Protein AF-A0AAW9W8K1-F1 (afdb_monomer)

Nearest PDB structures (foldseek):
  7et4-assembly3_G  TM=7.805E-01  e=4.297E-02  Arabidopsis thaliana
  3igm-assembly1_B  TM=4.633E-01  e=1.841E-02  Plasmodium falciparum 3D7
  9g6k-assembly1_LG  TM=5.028E-01  e=1.583E-01  Toxoplasma gondii
  3s6g-assembly3_Y  TM=3.798E-01  e=5.354E+00  Maricaulis maris MCS10
  3s6h-assembly2_Y  TM=3.741E-01  e=5.715E+00  Maricaulis maris MCS10

Sequence (72 aa):
TSNMQNRKRQTNNLSGAPGVYW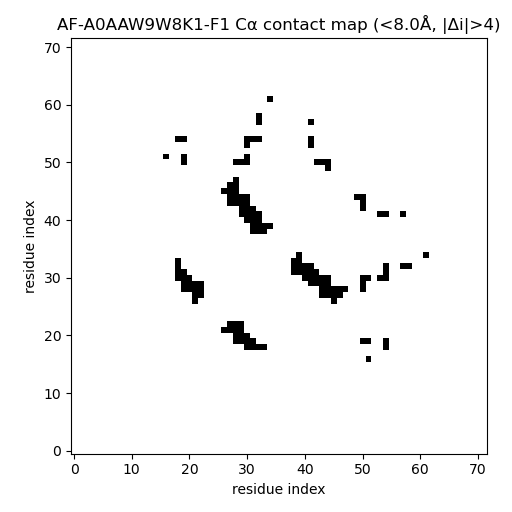DSKRERWIAAIHARGVRYHLGSFKDFVVATEKYAAAKKHLHISDTRSTAT

Mean predicted aligned error: 10.92 Å

Solvent-accessible surface area (backbone atoms only — not comparable to full-atom values): 4670 Å² total; per-residue (Å²): 138,89,86,81,87,75,75,66,82,69,84,87,48,91,70,76,54,85,50,55,46,78,38,82,91,74,67,25,22,35,16,36,48,76,54,96,94,41,78,44,79,77,50,74,29,78,43,65,67,60,23,49,51,53,46,52,52,50,48,53,62,53,50,68,75,62,68,67,91,71,85,126

Foldseek 3Di:
DDDPPPPDPPPVPPPVAPQWDADPVVCWIWGWDAAPNDIGTQDTHNDPVVSRVSNVVVCVVRVVVVPDPPDD

InterPro domains:
  IPR016177 DNA-binding domain superfamily [SSF54171] (15-63)

pLDDT: mean 71.29, std 18.01, range [39.88, 90.19]

Secondary structure (DSSP, 8-state):
----S-----S--SS--TTEEEETTTTEEEEEEEETTEEEEEEEESSHHHHHHHHHHHHHHHHHTTS-----

Organism: Streptococcus pneumoniae (NCBI:txid1313)

Radius of gyration: 14.9 Å; Cα contacts (8 Å, |Δi|>4): 72; chains: 1; bounding box: 40×23×47 Å

Structure (mmCIF, N/CA/C/O backbone):
data_AF-A0AAW9W8K1-F1
#
_entry.id   AF-A0AAW9W8K1-F1
#
loop_
_atom_site.group_PDB
_atom_site.id
_atom_site.type_symbol
_atom_site.label_atom_id
_atom_site.label_alt_id
_atom_site.label_comp_id
_atom_site.label_asym_id
_atom_site.label_entity_id
_atom_site.label_seq_id
_atom_site.pdbx_PDB_ins_code
_atom_site.Cartn_x
_atom_site.Cartn_y
_atom_site.Cartn_z
_atom_site.occupancy
_atom_site.B_iso_or_equiv
_atom_site.auth_seq_id
_atom_site.auth_comp_id
_atom_site.auth_asym_id
_atom_site.auth_atom_id
_atom_site.pdbx_PDB_model_num
ATOM 1 N N . THR A 1 1 ? -26.557 -9.537 -10.825 1.00 41.53 1 THR A N 1
ATOM 2 C CA . THR A 1 1 ? -25.599 -9.341 -9.715 1.00 41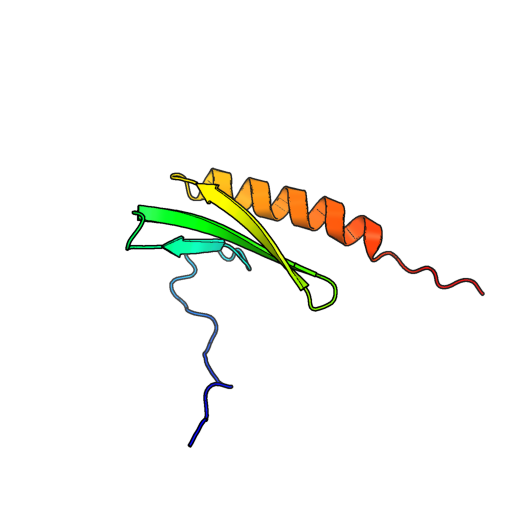.53 1 THR A CA 1
ATOM 3 C C . THR A 1 1 ? -24.199 -9.199 -10.279 1.00 41.53 1 THR A C 1
ATOM 5 O O . THR A 1 1 ? -23.889 -9.918 -11.215 1.00 41.53 1 THR A O 1
ATOM 8 N N . SER A 1 2 ? -23.381 -8.311 -9.699 1.00 43.50 2 SER A N 1
ATOM 9 C CA . SER A 1 2 ? -21.960 -8.035 -10.007 1.00 43.50 2 SER A CA 1
ATOM 10 C C . SER A 1 2 ? -21.676 -6.860 -10.961 1.00 43.50 2 SER A C 1
ATOM 12 O O . SER A 1 2 ? -21.538 -7.019 -12.166 1.00 43.50 2 SER A O 1
ATOM 14 N N . ASN A 1 3 ? -21.533 -5.663 -10.381 1.00 48.62 3 ASN A N 1
ATOM 15 C CA . ASN A 1 3 ? -20.899 -4.500 -11.009 1.00 48.62 3 ASN A CA 1
ATOM 16 C C . ASN A 1 3 ? -19.771 -3.999 -10.092 1.00 48.62 3 ASN A C 1
ATOM 18 O O . ASN A 1 3 ? -19.899 -2.985 -9.411 1.00 48.62 3 ASN A O 1
ATOM 22 N N . MET A 1 4 ? -18.677 -4.760 -10.013 1.00 49.50 4 MET A N 1
ATOM 23 C CA . MET A 1 4 ? -17.472 -4.368 -9.263 1.00 49.50 4 MET A CA 1
ATOM 24 C C . MET A 1 4 ? -16.373 -3.792 -10.171 1.00 49.50 4 MET A C 1
ATOM 26 O O . MET A 1 4 ? -15.220 -3.710 -9.759 1.00 49.50 4 MET A O 1
ATOM 30 N N . GLN A 1 5 ? -16.698 -3.402 -11.408 1.00 45.47 5 GLN A N 1
ATOM 31 C CA . GLN A 1 5 ? -15.700 -2.966 -12.395 1.00 45.47 5 GLN A CA 1
ATOM 32 C C . GLN A 1 5 ? -15.376 -1.461 -12.337 1.00 45.47 5 GLN A C 1
ATOM 34 O O . GLN A 1 5 ? -14.453 -1.015 -13.007 1.00 45.47 5 GLN A O 1
ATOM 39 N N . ASN A 1 6 ? -16.065 -0.683 -11.492 1.00 49.88 6 ASN A N 1
ATOM 40 C CA . ASN A 1 6 ? -15.932 0.779 -11.419 1.00 49.88 6 ASN A CA 1
ATOM 41 C C . ASN A 1 6 ? -15.441 1.289 -10.051 1.00 49.88 6 ASN A C 1
ATOM 43 O O . ASN A 1 6 ? -15.857 2.346 -9.567 1.00 49.88 6 ASN A O 1
ATOM 47 N N . ARG A 1 7 ? -14.558 0.544 -9.374 1.00 47.41 7 ARG A N 1
ATOM 48 C CA . ARG A 1 7 ? -13.942 1.057 -8.145 1.00 47.41 7 ARG A CA 1
ATOM 49 C C . ARG A 1 7 ? -12.896 2.104 -8.542 1.00 47.41 7 ARG A C 1
ATOM 51 O O . ARG A 1 7 ? -11.782 1.763 -8.930 1.00 47.41 7 ARG A O 1
ATOM 58 N N . LYS A 1 8 ? -13.285 3.385 -8.482 1.00 44.34 8 LYS A N 1
ATOM 59 C CA . LYS A 1 8 ? -12.383 4.545 -8.607 1.00 44.34 8 LYS A CA 1
ATOM 60 C C . LYS A 1 8 ? -11.105 4.275 -7.802 1.00 44.34 8 LYS A C 1
ATOM 62 O O . LYS A 1 8 ? -11.203 3.727 -6.701 1.00 44.34 8 LYS A O 1
ATOM 67 N N . ARG A 1 9 ? -9.928 4.656 -8.330 1.00 49.94 9 ARG A N 1
ATOM 68 C CA . ARG A 1 9 ? -8.666 4.627 -7.562 1.00 49.94 9 ARG A CA 1
ATOM 69 C C . ARG A 1 9 ? -8.955 5.253 -6.203 1.00 49.94 9 ARG A C 1
ATOM 71 O O . ARG A 1 9 ? -9.403 6.396 -6.153 1.00 49.94 9 ARG A O 1
ATOM 78 N N . GLN A 1 10 ? -8.803 4.477 -5.134 1.00 48.56 10 GLN A N 1
ATOM 79 C CA . GLN A 1 10 ? -9.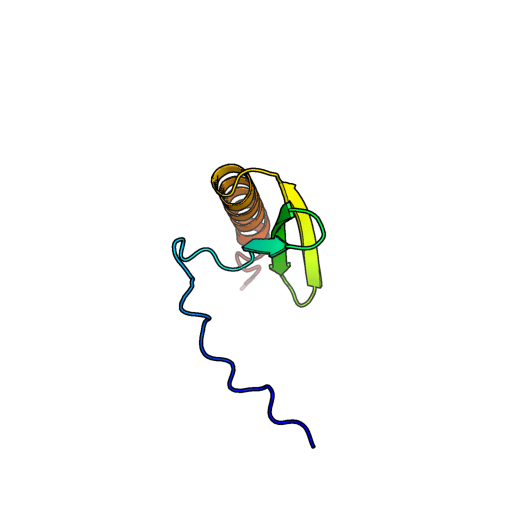181 4.926 -3.803 1.00 48.56 10 GLN A CA 1
ATOM 80 C C . GLN A 1 10 ? -8.344 6.168 -3.486 1.00 48.56 10 GLN A C 1
ATOM 82 O O . GLN A 1 10 ? -7.122 6.097 -3.464 1.00 48.56 10 GLN A O 1
ATOM 87 N N . THR A 1 11 ? -9.003 7.313 -3.312 1.00 44.28 11 THR A N 1
ATOM 88 C CA . THR A 1 11 ? -8.386 8.637 -3.122 1.00 44.28 11 THR A CA 1
ATOM 89 C C . THR A 1 11 ? -7.689 8.792 -1.776 1.00 44.28 11 THR A C 1
ATOM 91 O O . THR A 1 11 ? -6.992 9.776 -1.572 1.00 44.28 11 THR A O 1
ATOM 94 N N . ASN A 1 12 ? -7.756 7.781 -0.902 1.00 46.59 12 ASN A N 1
ATOM 95 C CA . ASN A 1 12 ? -6.924 7.679 0.303 1.00 46.59 12 ASN A CA 1
ATOM 96 C C . ASN A 1 12 ? -5.463 7.276 -0.016 1.00 46.59 12 ASN A C 1
ATOM 98 O O . ASN A 1 12 ? -4.752 6.675 0.784 1.00 46.59 12 ASN A O 1
ATOM 102 N N . ASN A 1 13 ? -5.048 7.588 -1.243 1.00 41.94 13 ASN A N 1
ATOM 103 C CA . ASN A 1 13 ? -3.739 7.407 -1.834 1.00 41.94 13 ASN A CA 1
ATOM 104 C C . ASN A 1 13 ? -2.840 8.559 -1.363 1.00 41.94 13 ASN A C 1
ATOM 106 O O . ASN A 1 13 ? -2.387 9.357 -2.176 1.00 41.94 13 ASN A O 1
ATOM 110 N N . LEU A 1 14 ? -2.565 8.669 -0.061 1.00 43.97 14 LEU A N 1
ATOM 111 C CA . LEU A 1 14 ? -1.576 9.648 0.421 1.00 43.97 14 LEU A CA 1
ATOM 112 C C . LEU A 1 14 ? -0.153 9.357 -0.095 1.00 43.97 14 LEU A C 1
ATOM 114 O O . LEU A 1 14 ? 0.777 10.105 0.174 1.00 43.97 14 LEU A O 1
ATOM 118 N N . SER A 1 15 ? 0.020 8.286 -0.871 1.00 48.97 15 SER A N 1
ATOM 119 C CA . SER A 1 15 ? 1.316 7.821 -1.332 1.00 48.97 15 SER A CA 1
ATOM 120 C C . SER A 1 15 ? 1.405 7.369 -2.788 1.00 48.97 15 SER A C 1
ATOM 122 O O . SER A 1 15 ? 2.500 7.054 -3.249 1.00 48.97 15 SER A O 1
ATOM 124 N N . GLY A 1 16 ? 0.294 7.321 -3.532 1.00 52.16 16 GLY A N 1
ATOM 125 C CA . GLY A 1 16 ? 0.314 7.059 -4.977 1.00 52.16 16 GLY A CA 1
ATOM 126 C C . GLY A 1 16 ? 0.936 5.722 -5.414 1.00 52.16 16 GLY A C 1
ATOM 127 O O . GLY A 1 16 ? 1.141 5.528 -6.613 1.00 52.16 16 GLY A O 1
ATOM 128 N N . ALA A 1 17 ? 1.238 4.805 -4.488 1.00 60.28 17 ALA A N 1
ATOM 129 C CA . ALA A 1 17 ? 1.995 3.590 -4.764 1.00 60.28 17 ALA A CA 1
ATOM 130 C C . ALA A 1 17 ? 1.050 2.431 -5.139 1.00 60.28 17 ALA A C 1
ATOM 132 O O . ALA A 1 17 ? 0.368 1.887 -4.267 1.00 60.28 17 ALA A O 1
ATOM 133 N N . PRO A 1 18 ? 0.979 2.018 -6.420 1.00 70.12 18 PRO A N 1
ATOM 134 C CA . PRO A 1 18 ? 0.224 0.826 -6.790 1.00 70.12 18 PRO A CA 1
ATOM 135 C C . PRO A 1 18 ? 0.798 -0.397 -6.064 1.00 70.12 18 PRO A C 1
ATOM 137 O O . PRO A 1 18 ? 2.010 -0.531 -5.960 1.00 70.12 18 PRO A O 1
ATOM 140 N N . GLY A 1 19 ? -0.065 -1.286 -5.569 1.00 78.12 19 GLY A N 1
ATOM 141 C CA . GLY A 1 19 ? 0.358 -2.558 -4.970 1.00 78.12 19 GLY A CA 1
ATOM 142 C C . GLY A 1 19 ? 0.691 -2.534 -3.473 1.00 78.12 19 GLY A C 1
ATOM 143 O O . GLY A 1 19 ? 0.951 -3.597 -2.913 1.00 78.12 19 GLY A O 1
ATOM 144 N N . VAL A 1 20 ? 0.634 -1.381 -2.796 1.00 84.50 20 VAL A N 1
ATOM 145 C CA . VAL A 1 20 ? 0.810 -1.289 -1.333 1.00 84.50 20 VAL A CA 1
ATOM 146 C C . VAL A 1 20 ? -0.510 -0.905 -0.664 1.00 84.50 20 VAL A C 1
ATOM 148 O O . VAL A 1 20 ? -1.150 0.062 -1.068 1.00 84.50 20 VAL A O 1
ATOM 151 N N . TYR A 1 21 ? -0.929 -1.655 0.356 1.00 83.50 21 TYR A N 1
ATOM 152 C CA . TYR A 1 21 ? -2.166 -1.391 1.099 1.00 83.50 21 TYR A CA 1
ATOM 153 C C . TYR A 1 21 ? -2.012 -1.682 2.594 1.00 8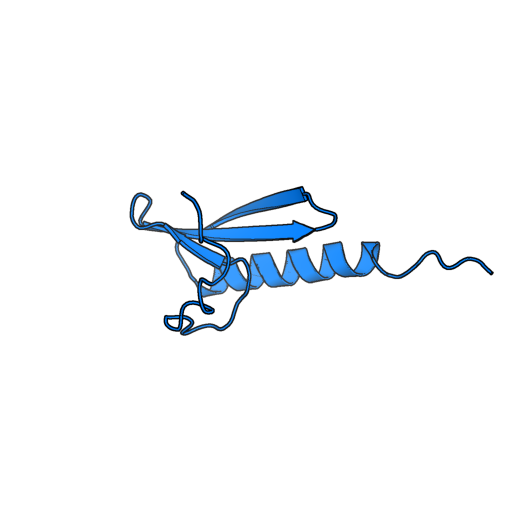3.50 21 TYR A C 1
ATOM 155 O O . TYR A 1 21 ? -1.239 -2.551 2.986 1.00 83.50 21 TYR A O 1
ATOM 163 N N . TRP A 1 22 ? -2.752 -0.961 3.437 1.00 85.25 22 TRP A N 1
ATOM 164 C CA . TRP A 1 22 ? -2.790 -1.208 4.881 1.00 85.25 22 TRP A CA 1
ATOM 165 C C . TRP A 1 22 ? -3.770 -2.337 5.212 1.00 85.25 22 TRP A C 1
ATOM 167 O O . TRP A 1 22 ? -4.922 -2.314 4.779 1.00 85.25 22 TRP A O 1
ATOM 177 N N . ASP A 1 23 ? -3.319 -3.318 5.989 1.00 85.88 23 ASP A N 1
ATOM 178 C CA . ASP A 1 23 ? -4.150 -4.358 6.590 1.00 85.88 23 ASP A CA 1
ATOM 179 C C . ASP A 1 23 ? -4.427 -3.980 8.049 1.00 85.88 23 ASP A C 1
ATOM 181 O O . ASP A 1 23 ? -3.549 -4.084 8.906 1.00 85.88 23 ASP A O 1
ATOM 185 N N . SER A 1 24 ? -5.658 -3.552 8.336 1.00 81.62 24 SER A N 1
ATOM 186 C CA . SER A 1 24 ? -6.083 -3.145 9.679 1.00 81.62 24 SER A CA 1
ATOM 187 C C . SER A 1 24 ? -6.215 -4.305 10.664 1.00 81.62 24 SER A C 1
ATOM 189 O O . SER A 1 24 ? -6.213 -4.066 11.864 1.00 81.62 24 SER A O 1
ATOM 191 N N . LYS A 1 25 ? -6.319 -5.558 10.198 1.00 85.62 25 LYS A N 1
ATOM 192 C CA . LYS A 1 25 ? -6.362 -6.729 11.091 1.00 85.62 25 LYS A CA 1
ATOM 193 C C . LYS A 1 25 ? -4.979 -7.094 11.609 1.00 85.62 25 LYS A C 1
ATOM 195 O O . LYS A 1 25 ? -4.854 -7.667 12.683 1.00 85.62 25 LYS A O 1
ATOM 200 N N . ARG A 1 26 ? -3.955 -6.834 10.797 1.00 80.69 26 ARG A N 1
ATOM 201 C CA . ARG A 1 26 ? -2.553 -7.134 11.114 1.00 80.69 26 ARG A CA 1
ATOM 202 C C . ARG A 1 26 ? -1.758 -5.904 11.524 1.00 80.69 26 ARG A C 1
ATOM 204 O O . ARG A 1 26 ? -0.589 -6.054 11.864 1.00 80.69 26 ARG A O 1
ATOM 211 N N . GLU A 1 27 ? -2.373 -4.729 11.415 1.00 87.19 27 GLU A N 1
ATOM 212 C CA . GLU A 1 27 ? -1.764 -3.416 11.622 1.00 87.19 27 GLU A CA 1
ATOM 213 C C . GLU A 1 27 ? -0.439 -3.288 10.857 1.00 87.19 27 GLU A C 1
ATOM 215 O O . GLU A 1 27 ? 0.611 -2.939 11.403 1.00 87.19 27 GLU A O 1
ATOM 220 N N . ARG A 1 28 ? -0.476 -3.676 9.575 1.00 88.94 28 ARG A N 1
ATOM 221 C CA . ARG A 1 28 ? 0.708 -3.785 8.715 1.00 88.94 28 ARG A CA 1
ATOM 222 C C . ARG A 1 28 ? 0.419 -3.354 7.283 1.00 88.94 28 ARG A C 1
ATOM 224 O O . ARG A 1 28 ? -0.626 -3.664 6.720 1.00 88.94 28 ARG A O 1
ATOM 231 N N . TRP A 1 29 ? 1.402 -2.723 6.656 1.00 89.94 29 TRP A N 1
ATOM 232 C CA . TRP A 1 29 ? 1.450 -2.435 5.228 1.00 89.94 29 TRP A CA 1
ATOM 233 C C . TRP A 1 29 ? 1.838 -3.677 4.440 1.00 89.94 29 TRP A C 1
ATOM 235 O O . TRP A 1 29 ? 2.937 -4.204 4.585 1.00 89.94 29 TRP A O 1
ATOM 245 N N . ILE A 1 30 ? 0.953 -4.144 3.574 1.00 87.31 30 ILE A N 1
ATOM 246 C CA . ILE A 1 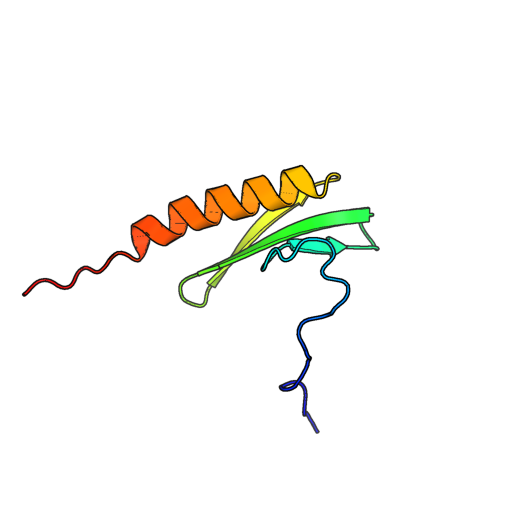30 ? 1.211 -5.272 2.688 1.00 87.31 30 ILE A CA 1
ATOM 247 C C . ILE A 1 30 ? 1.626 -4.744 1.321 1.00 87.31 30 ILE A C 1
ATOM 249 O O . ILE A 1 30 ? 0.911 -3.950 0.710 1.00 87.31 30 ILE A O 1
ATOM 253 N N . ALA A 1 31 ? 2.768 -5.224 0.835 1.00 90.19 31 ALA A N 1
ATOM 254 C CA . ALA A 1 31 ? 3.244 -4.968 -0.513 1.00 90.19 31 ALA A CA 1
ATOM 255 C C . ALA A 1 31 ? 3.010 -6.207 -1.386 1.00 90.19 31 ALA A C 1
ATOM 257 O O . ALA A 1 31 ? 3.428 -7.322 -1.063 1.00 90.19 31 ALA A O 1
ATOM 258 N N . ALA A 1 32 ? 2.347 -6.013 -2.519 1.00 87.94 32 ALA A N 1
ATOM 259 C CA . ALA A 1 32 ? 2.125 -7.035 -3.526 1.00 87.94 32 ALA A CA 1
ATOM 260 C C . ALA A 1 32 ? 2.262 -6.427 -4.922 1.00 87.94 32 ALA A C 1
ATOM 262 O O . ALA A 1 32 ? 1.853 -5.296 -5.168 1.00 87.94 32 ALA A O 1
ATOM 263 N N . ILE A 1 33 ? 2.812 -7.192 -5.857 1.00 86.12 33 ILE A N 1
ATOM 264 C CA . ILE A 1 33 ? 2.966 -6.774 -7.248 1.00 86.12 33 ILE A CA 1
ATOM 265 C C . ILE A 1 33 ? 2.304 -7.786 -8.168 1.00 86.12 33 ILE A C 1
ATOM 267 O O . ILE A 1 33 ? 2.357 -8.990 -7.937 1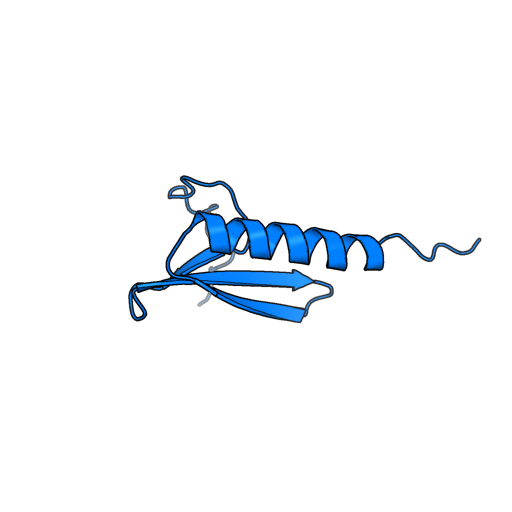.00 86.12 33 ILE A O 1
ATOM 271 N N . HIS A 1 34 ? 1.632 -7.288 -9.197 1.00 82.19 34 HIS A N 1
ATOM 272 C CA . HIS A 1 34 ? 1.032 -8.118 -10.228 1.00 82.19 34 HIS A CA 1
ATOM 273 C C . HIS A 1 34 ? 1.940 -8.055 -11.451 1.00 82.19 34 HIS A C 1
ATOM 275 O O . HIS A 1 34 ? 2.171 -6.972 -11.986 1.00 82.19 34 HIS A O 1
ATOM 281 N N . ALA A 1 35 ? 2.454 -9.201 -11.878 1.00 79.75 35 ALA A N 1
ATOM 282 C CA . ALA A 1 35 ? 3.269 -9.318 -13.077 1.00 79.75 35 ALA A CA 1
ATOM 283 C C . ALA A 1 35 ? 2.870 -10.582 -13.835 1.00 79.75 35 ALA A C 1
ATOM 285 O O . ALA A 1 35 ? 2.666 -11.631 -13.229 1.00 79.75 35 ALA A O 1
ATOM 286 N N . ARG A 1 36 ? 2.732 -10.479 -15.163 1.00 75.38 36 ARG A N 1
ATOM 287 C CA . ARG A 1 36 ? 2.375 -11.609 -16.044 1.00 75.38 36 ARG A CA 1
ATOM 288 C C . ARG A 1 36 ? 1.092 -12.352 -15.626 1.00 75.38 36 ARG A C 1
ATOM 290 O O . ARG A 1 36 ? 1.013 -13.570 -15.712 1.00 75.38 36 ARG A O 1
ATOM 297 N N . GLY A 1 37 ? 0.099 -11.623 -15.110 1.00 79.06 37 GLY A N 1
ATOM 298 C CA . GLY A 1 37 ? -1.155 -12.206 -14.606 1.00 79.06 37 GLY A CA 1
ATOM 299 C C . GLY A 1 37 ? -1.040 -12.920 -13.252 1.00 79.06 37 GLY A C 1
ATOM 300 O O . GLY A 1 37 ? -2.055 -13.340 -12.704 1.00 79.06 37 GLY A O 1
ATOM 301 N N . VAL A 1 38 ? 0.162 -13.006 -12.674 1.00 82.69 38 VAL A N 1
ATOM 302 C CA . VAL A 1 38 ? 0.419 -13.615 -11.366 1.00 82.69 38 VAL A CA 1
ATOM 303 C C . VAL A 1 38 ? 0.603 -12.526 -10.312 1.00 82.69 38 VAL A C 1
ATOM 305 O O . VAL A 1 38 ? 1.278 -11.515 -10.525 1.00 82.69 38 VAL A O 1
ATOM 308 N N . ARG A 1 39 ? -0.014 -12.728 -9.146 1.00 84.12 39 ARG A N 1
ATOM 309 C CA . ARG A 1 39 ? 0.161 -11.865 -7.976 1.00 84.12 39 ARG A CA 1
ATOM 310 C C . ARG A 1 39 ? 1.311 -12.389 -7.121 1.00 84.12 39 ARG A C 1
ATOM 312 O O . ARG A 1 39 ? 1.209 -13.461 -6.536 1.00 84.12 39 ARG A O 1
ATOM 319 N N . TYR A 1 40 ? 2.361 -11.591 -6.987 1.00 85.31 40 TYR A N 1
ATOM 320 C CA . TYR A 1 40 ? 3.500 -11.850 -6.115 1.00 85.31 40 TYR A CA 1
ATOM 321 C C . TYR A 1 40 ? 3.342 -11.077 -4.810 1.00 85.31 40 TYR A C 1
ATOM 323 O O . TYR A 1 40 ? 3.211 -9.851 -4.800 1.00 85.31 40 TYR A O 1
ATOM 331 N N . HIS A 1 41 ? 3.349 -11.800 -3.695 1.00 88.88 41 HIS A N 1
ATOM 332 C CA . HIS A 1 41 ? 3.329 -11.208 -2.365 1.00 88.88 41 HIS A CA 1
ATOM 333 C C . HIS A 1 41 ? 4.763 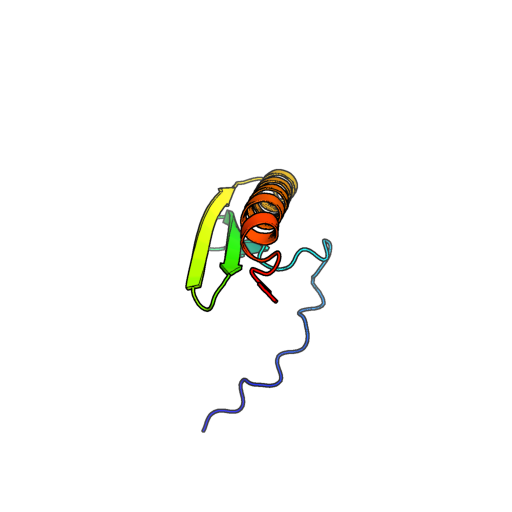-10.879 -1.934 1.00 88.88 41 HIS A C 1
ATOM 335 O O . HIS A 1 41 ? 5.581 -11.780 -1.778 1.00 88.88 41 HIS A O 1
ATOM 341 N N . LEU A 1 42 ? 5.069 -9.591 -1.760 1.00 87.12 42 LEU A N 1
ATOM 342 C CA . LEU A 1 42 ? 6.415 -9.113 -1.417 1.00 87.12 42 LEU A CA 1
ATOM 343 C C . LEU A 1 42 ? 6.667 -9.143 0.092 1.00 87.12 42 LEU A C 1
ATOM 345 O O . LEU A 1 42 ? 7.812 -9.243 0.524 1.00 87.12 42 LEU A O 1
ATOM 349 N N . GLY A 1 43 ? 5.602 -9.053 0.890 1.00 89.75 43 GLY A N 1
ATOM 350 C CA . GLY A 1 43 ? 5.670 -9.127 2.343 1.00 89.75 43 GLY A CA 1
ATOM 351 C C . GLY A 1 43 ? 4.737 -8.145 3.044 1.00 89.75 43 GLY A C 1
ATOM 352 O O . GLY A 1 43 ? 4.046 -7.344 2.413 1.00 89.75 43 GLY A O 1
ATOM 353 N N . SER A 1 44 ? 4.746 -8.219 4.375 1.00 90.12 44 SER A N 1
ATOM 354 C CA . SER A 1 44 ? 4.044 -7.296 5.269 1.00 90.12 44 SER A CA 1
ATOM 355 C C . SER A 1 44 ? 5.053 -6.529 6.124 1.00 90.12 44 SER A C 1
ATOM 357 O O . SER A 1 44 ? 5.885 -7.156 6.782 1.00 90.12 44 SER A O 1
ATOM 359 N N . PHE A 1 45 ? 4.941 -5.210 6.165 1.00 88.56 45 PHE A N 1
ATOM 360 C CA . PHE A 1 45 ? 5.849 -4.285 6.837 1.00 88.56 45 PHE A CA 1
ATOM 361 C C . PHE A 1 45 ? 5.065 -3.415 7.819 1.00 88.56 45 PHE A C 1
ATOM 363 O O . PHE A 1 45 ? 3.869 -3.208 7.645 1.00 88.56 45 PHE A O 1
ATOM 370 N N . LYS A 1 46 ? 5.708 -2.918 8.877 1.00 88.00 46 LYS A N 1
ATOM 371 C CA . LYS A 1 46 ? 5.067 -1.955 9.789 1.00 88.00 46 LYS A CA 1
ATOM 372 C C . LYS A 1 46 ? 5.091 -0.537 9.225 1.00 88.00 46 LYS A C 1
ATOM 374 O O . LYS A 1 46 ? 4.154 0.221 9.444 1.00 88.00 46 LYS A O 1
ATOM 379 N N . ASP A 1 47 ? 6.113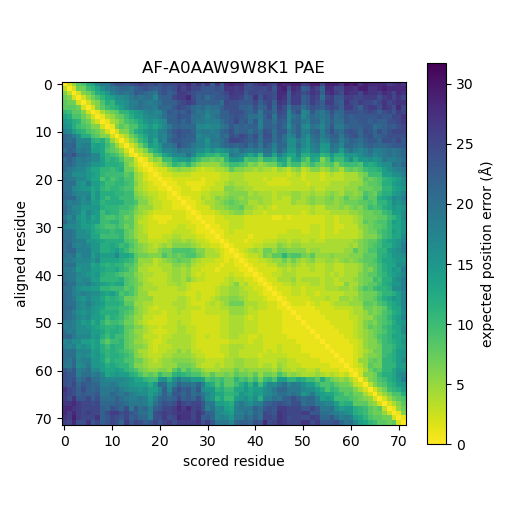 -0.230 8.433 1.00 87.75 47 ASP A N 1
ATOM 380 C CA . ASP A 1 47 ? 6.343 1.092 7.871 1.00 87.75 47 ASP A CA 1
ATOM 381 C C . ASP A 1 47 ? 5.900 1.178 6.414 1.00 87.75 47 ASP A C 1
ATOM 383 O O . ASP A 1 47 ? 6.224 0.323 5.582 1.00 87.75 47 ASP A O 1
ATOM 387 N N . PHE A 1 48 ? 5.195 2.264 6.101 1.00 82.44 48 PHE A N 1
ATOM 388 C CA . PHE A 1 48 ? 4.725 2.547 4.752 1.00 82.44 48 PHE A CA 1
ATOM 389 C C . PHE A 1 48 ? 5.893 2.685 3.762 1.00 82.44 48 PHE A C 1
ATOM 391 O O . PHE A 1 48 ? 5.863 2.112 2.674 1.00 82.44 48 PHE A O 1
ATOM 398 N N . VAL A 1 49 ? 6.945 3.400 4.172 1.00 85.81 49 VAL A N 1
ATOM 399 C CA . VAL A 1 49 ? 8.148 3.656 3.363 1.00 85.81 49 VAL A CA 1
ATOM 400 C C . VAL A 1 49 ? 8.865 2.351 3.009 1.00 85.81 49 VAL A C 1
ATOM 402 O O . VAL A 1 49 ? 9.230 2.127 1.861 1.00 85.81 49 VAL A O 1
ATOM 405 N N . VAL A 1 50 ? 8.986 1.429 3.966 1.00 88.12 50 VAL A N 1
ATOM 406 C CA . VAL A 1 50 ? 9.627 0.130 3.716 1.00 88.12 50 VAL A CA 1
ATOM 407 C C . VAL A 1 50 ? 8.810 -0.691 2.714 1.00 88.12 50 VAL A C 1
ATOM 409 O O . VAL A 1 50 ? 9.366 -1.316 1.809 1.00 88.12 50 VAL A O 1
ATOM 412 N N . ALA A 1 51 ? 7.478 -0.673 2.827 1.00 87.88 51 ALA A N 1
ATOM 413 C CA . ALA A 1 51 ? 6.609 -1.369 1.884 1.00 87.88 51 ALA A CA 1
ATOM 414 C C . ALA A 1 51 ? 6.728 -0.809 0.453 1.00 87.88 51 ALA A C 1
ATOM 416 O O . ALA A 1 51 ? 6.760 -1.587 -0.507 1.00 87.88 51 ALA A O 1
ATOM 417 N N . THR A 1 52 ? 6.835 0.515 0.290 1.00 85.12 52 THR A N 1
ATOM 418 C CA . THR A 1 52 ? 7.005 1.140 -1.033 1.00 85.12 52 THR A CA 1
ATOM 419 C C . THR A 1 52 ? 8.376 0.886 -1.634 1.00 85.12 52 THR A C 1
ATOM 421 O O . THR A 1 52 ? 8.453 0.592 -2.827 1.00 85.12 52 THR A O 1
ATOM 424 N N . GLU A 1 53 ? 9.444 0.920 -0.839 1.00 86.75 53 GLU A N 1
ATOM 425 C CA . GLU A 1 53 ? 10.791 0.564 -1.294 1.00 86.75 53 GLU A CA 1
ATOM 426 C C . GLU A 1 53 ? 10.845 -0.873 -1.811 1.00 86.75 53 GLU A C 1
ATOM 428 O O . GLU A 1 53 ? 11.370 -1.132 -2.898 1.00 86.75 53 GLU A O 1
ATOM 433 N N . LYS A 1 54 ? 10.233 -1.814 -1.081 1.00 88.81 54 LYS A N 1
ATOM 434 C CA . LYS A 1 54 ? 10.153 -3.222 -1.491 1.00 88.81 54 LYS A CA 1
ATOM 435 C C . LYS A 1 54 ? 9.355 -3.396 -2.777 1.00 88.81 54 LYS A C 1
ATOM 437 O O . LYS A 1 54 ? 9.781 -4.146 -3.656 1.00 88.81 54 LYS A O 1
ATOM 442 N N . TYR A 1 55 ? 8.247 -2.670 -2.930 1.00 86.75 55 TYR A N 1
ATOM 443 C CA . TYR A 1 55 ? 7.497 -2.642 -4.184 1.00 86.75 55 TYR A CA 1
ATOM 444 C C . TYR A 1 55 ? 8.321 -2.065 -5.343 1.00 86.75 55 TYR A C 1
ATOM 446 O O . TYR A 1 55 ? 8.358 -2.656 -6.421 1.00 86.75 55 TYR A O 1
ATOM 454 N N . ALA A 1 56 ? 9.018 -0.946 -5.137 1.00 85.06 56 ALA A N 1
ATOM 455 C CA . ALA A 1 56 ? 9.846 -0.313 -6.160 1.00 85.06 56 ALA A CA 1
ATOM 456 C C . ALA A 1 56 ? 11.011 -1.214 -6.595 1.00 85.06 56 ALA A C 1
ATOM 458 O O . ALA A 1 56 ? 11.269 -1.340 -7.793 1.00 85.06 56 ALA A O 1
ATOM 459 N N . ALA A 1 57 ? 11.673 -1.883 -5.648 1.00 87.06 57 ALA A N 1
ATOM 460 C CA . ALA A 1 57 ? 12.706 -2.873 -5.931 1.00 87.06 57 ALA A CA 1
ATOM 461 C C . ALA A 1 57 ? 12.141 -4.040 -6.754 1.00 87.06 57 ALA A C 1
ATOM 463 O O . ALA A 1 57 ? 12.658 -4.345 -7.828 1.00 87.06 57 ALA A O 1
ATOM 464 N N . ALA A 1 58 ? 11.027 -4.634 -6.317 1.00 86.38 58 ALA A N 1
ATOM 465 C CA . ALA A 1 58 ? 10.380 -5.723 -7.043 1.00 86.38 58 ALA A CA 1
ATOM 466 C C . ALA A 1 58 ? 9.943 -5.309 -8.453 1.00 86.38 58 ALA A C 1
ATOM 468 O O . ALA A 1 58 ? 10.161 -6.049 -9.409 1.00 86.38 58 ALA A O 1
ATOM 469 N N . LYS A 1 59 ? 9.389 -4.100 -8.604 1.00 83.06 59 LYS A N 1
ATOM 470 C CA . LYS A 1 59 ? 9.024 -3.533 -9.903 1.00 83.06 59 LYS A CA 1
ATOM 471 C C . LYS A 1 59 ? 10.243 -3.396 -10.814 1.00 83.06 59 LYS A C 1
ATOM 473 O O . LYS A 1 59 ? 10.132 -3.738 -11.983 1.00 83.06 59 LYS A O 1
ATOM 478 N N . LYS A 1 60 ? 11.394 -2.937 -10.308 1.00 82.69 60 LYS A N 1
ATOM 479 C CA . LYS A 1 60 ? 12.643 -2.859 -11.091 1.00 82.69 60 LYS A CA 1
ATOM 480 C C . LYS A 1 60 ? 13.099 -4.244 -11.563 1.00 82.69 60 LYS A C 1
ATOM 482 O O . LYS A 1 60 ? 13.389 -4.408 -12.743 1.00 82.69 60 LYS A O 1
ATOM 487 N N . HIS A 1 61 ? 13.091 -5.241 -10.676 1.00 80.12 61 HIS A N 1
ATOM 488 C CA . HIS A 1 61 ? 13.454 -6.621 -11.024 1.00 80.12 61 HIS A CA 1
ATOM 489 C C . HIS A 1 61 ? 12.498 -7.246 -12.058 1.00 80.12 61 HIS A C 1
ATOM 491 O O . HIS A 1 61 ? 12.940 -7.900 -13.002 1.00 80.12 61 HIS A O 1
ATOM 497 N N . LEU A 1 62 ? 11.189 -7.014 -11.916 1.00 73.88 62 LEU A N 1
ATOM 498 C CA . LEU A 1 62 ? 10.168 -7.518 -12.841 1.00 73.88 62 LEU A CA 1
ATOM 499 C C . LEU A 1 62 ? 10.141 -6.760 -14.177 1.00 73.88 62 LEU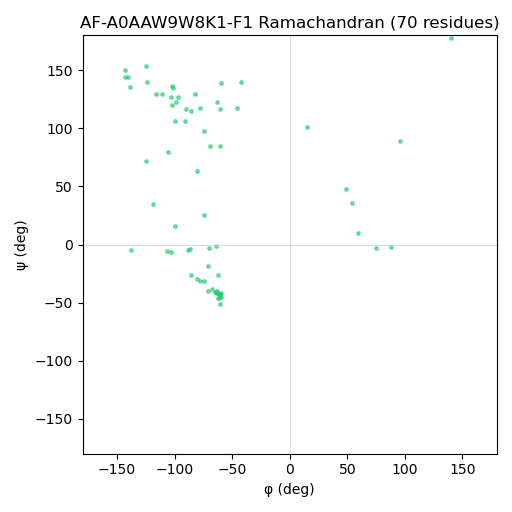 A C 1
ATOM 501 O O . LEU A 1 62 ? 9.844 -7.350 -15.207 1.00 73.88 62 LEU A O 1
ATOM 505 N N . HIS A 1 63 ? 10.476 -5.469 -14.191 1.00 65.75 63 HIS A N 1
ATOM 506 C CA . HIS A 1 63 ? 10.520 -4.676 -15.421 1.00 65.75 63 HIS A CA 1
ATOM 507 C C . HIS A 1 63 ? 11.644 -5.128 -16.364 1.00 65.75 63 HIS A C 1
ATOM 509 O O . HIS A 1 63 ? 11.426 -5.222 -17.567 1.00 65.75 63 HIS A O 1
ATOM 515 N N . ILE A 1 64 ? 12.811 -5.495 -15.825 1.00 57.44 64 ILE A N 1
ATOM 516 C CA . ILE A 1 64 ? 13.930 -6.053 -16.608 1.00 57.44 64 ILE A CA 1
ATOM 517 C C . ILE A 1 64 ? 13.574 -7.380 -17.287 1.00 57.44 64 ILE A C 1
ATOM 519 O O . ILE A 1 64 ? 14.132 -7.713 -18.325 1.00 57.44 64 ILE A O 1
ATOM 523 N N . SER A 1 65 ? 12.619 -8.134 -16.744 1.00 52.75 65 SER A N 1
ATOM 524 C CA . SER A 1 65 ? 12.169 -9.389 -17.352 1.00 52.75 65 SER A CA 1
ATOM 525 C C . SER A 1 65 ? 11.056 -9.198 -18.395 1.00 52.75 65 SER A C 1
ATOM 527 O O . SER A 1 65 ? 10.661 -10.174 -19.033 1.00 52.75 65 SER A O 1
ATOM 529 N N . ASP A 1 66 ? 10.556 -7.973 -18.593 1.00 54.97 66 ASP A N 1
ATOM 530 C CA . ASP A 1 66 ? 9.517 -7.632 -19.579 1.00 54.97 66 ASP A CA 1
ATOM 531 C C . ASP A 1 66 ? 10.066 -6.862 -20.796 1.00 54.97 66 ASP A C 1
ATOM 533 O O . ASP A 1 66 ? 9.349 -6.646 -21.772 1.00 54.97 66 ASP A O 1
ATOM 537 N N . THR A 1 67 ? 11.352 -6.481 -20.796 1.00 49.00 67 THR A N 1
ATOM 538 C CA . THR A 1 67 ? 12.004 -5.887 -21.972 1.00 49.00 67 THR A CA 1
ATOM 539 C C . THR A 1 67 ? 12.169 -6.942 -23.067 1.00 49.00 67 THR A C 1
ATOM 541 O O . THR A 1 67 ? 13.191 -7.616 -23.160 1.00 49.00 67 THR A O 1
ATOM 544 N N . ARG A 1 68 ? 11.096 -7.107 -23.846 1.00 49.44 68 ARG A N 1
ATOM 545 C CA . ARG A 1 68 ? 10.991 -7.672 -25.197 1.00 49.44 68 ARG A CA 1
ATOM 546 C C . ARG A 1 68 ? 12.217 -8.461 -25.679 1.00 49.44 68 ARG A C 1
ATOM 548 O O . ARG A 1 68 ? 13.123 -7.915 -26.299 1.00 49.44 68 ARG A O 1
ATOM 555 N N . SER A 1 69 ? 12.107 -9.787 -25.605 1.00 44.56 69 SER A N 1
ATOM 556 C CA . SER A 1 69 ? 12.387 -10.602 -26.792 1.00 44.56 69 SER A CA 1
ATOM 557 C C . SER A 1 69 ? 11.407 -10.191 -27.895 1.00 44.56 69 SER A C 1
ATOM 559 O O . SER A 1 69 ? 10.335 -10.764 -28.042 1.00 44.56 69 SER A O 1
ATOM 561 N N . THR A 1 70 ? 11.740 -9.145 -28.642 1.00 53.12 70 THR A N 1
ATOM 562 C CA . THR A 1 70 ? 11.326 -9.029 -30.041 1.00 53.12 70 THR A CA 1
ATOM 563 C C . THR A 1 70 ? 12.575 -9.321 -30.848 1.00 53.12 70 THR A C 1
ATOM 565 O O . THR A 1 70 ? 13.291 -8.407 -31.243 1.00 53.12 70 THR A O 1
ATOM 568 N N . ALA A 1 71 ? 12.877 -10.613 -30.982 1.00 47.28 71 ALA A N 1
ATOM 569 C CA . ALA A 1 71 ? 13.766 -11.087 -32.026 1.00 47.28 71 ALA A CA 1
ATOM 570 C C . ALA A 1 71 ? 13.087 -10.774 -33.369 1.00 47.28 71 ALA A C 1
ATOM 572 O O . ALA A 1 71 ? 11.931 -11.147 -33.578 1.00 47.28 71 ALA A O 1
ATOM 573 N N . THR A 1 72 ? 13.775 -10.014 -34.214 1.00 39.88 72 THR A N 1
ATOM 574 C CA . THR A 1 72 ? 13.525 -9.887 -35.653 1.00 39.88 72 THR A CA 1
ATOM 575 C C . THR A 1 72 ? 14.717 -10.508 -36.349 1.00 39.88 72 THR A C 1
ATOM 577 O O . THR A 1 72 ? 15.841 -10.278 -35.847 1.00 39.88 72 THR A O 1
#